Protein AF-A0A944XSL1-F1 (afdb_monomer_lite)

Radius of gyration: 20.62 Å; chains: 1; bounding box: 54×44×54 Å

Structure (mmCIF, N/CA/C/O backbone):
data_AF-A0A944XSL1-F1
#
_entry.id   AF-A0A944XSL1-F1
#
loop_
_atom_site.group_PDB
_atom_site.id
_atom_site.type_symbol
_atom_site.label_atom_id
_atom_site.label_alt_id
_atom_site.label_comp_id
_atom_site.label_asym_id
_atom_site.label_entity_id
_atom_site.label_seq_id
_atom_site.pdbx_PDB_ins_code
_atom_site.Cartn_x
_atom_site.Cartn_y
_atom_site.Cartn_z
_atom_site.occupancy
_atom_site.B_iso_or_equiv
_atom_site.auth_seq_id
_atom_site.auth_comp_id
_atom_site.auth_asym_id
_atom_site.auth_atom_id
_atom_site.pdbx_PDB_model_num
ATOM 1 N N . SER A 1 1 ? -4.057 8.625 -21.024 1.00 89.88 1 SER A N 1
ATOM 2 C CA . SER A 1 1 ? -3.725 7.291 -20.471 1.00 89.88 1 SER A CA 1
ATOM 3 C C . SER A 1 1 ? -4.913 6.749 -19.681 1.00 89.88 1 SER A C 1
ATOM 5 O O . SER A 1 1 ? -5.799 7.535 -19.353 1.00 89.88 1 SER A O 1
ATOM 7 N N . ASN A 1 2 ? -4.961 5.444 -19.376 1.00 94.06 2 ASN A N 1
ATOM 8 C CA . ASN A 1 2 ? -6.004 4.886 -18.500 1.00 94.06 2 ASN A CA 1
ATOM 9 C C . ASN A 1 2 ? -5.905 5.463 -17.075 1.00 94.06 2 ASN A C 1
ATOM 11 O O . ASN A 1 2 ? -6.901 5.941 -16.542 1.00 94.06 2 ASN A O 1
ATOM 15 N N . ALA A 1 3 ? -4.682 5.575 -16.537 1.00 94.62 3 ALA A N 1
ATOM 16 C CA . ALA A 1 3 ? -4.407 6.246 -15.263 1.00 94.62 3 ALA A CA 1
ATOM 17 C C . ALA A 1 3 ? -5.038 7.650 -15.165 1.00 94.62 3 ALA A C 1
ATOM 19 O O . ALA A 1 3 ? -5.672 7.968 -14.169 1.00 94.62 3 ALA A O 1
ATOM 20 N N . GLY A 1 4 ? -4.937 8.474 -16.217 1.00 95.25 4 GLY A N 1
ATOM 21 C CA . GLY A 1 4 ? -5.553 9.807 -16.228 1.00 95.25 4 GLY A CA 1
ATOM 22 C C . GLY A 1 4 ? -7.086 9.778 -16.204 1.00 95.25 4 GLY A C 1
ATOM 23 O O . GLY A 1 4 ? -7.702 10.614 -15.551 1.00 95.25 4 GLY A O 1
ATOM 24 N N . LYS A 1 5 ? -7.713 8.794 -16.865 1.00 96.50 5 LYS A N 1
ATOM 25 C CA . LYS A 1 5 ? -9.173 8.604 -16.812 1.00 96.50 5 LYS A CA 1
ATOM 26 C C . LYS A 1 5 ? -9.630 8.151 -15.426 1.00 96.50 5 LYS A C 1
ATOM 28 O O . LYS A 1 5 ? -10.685 8.578 -14.979 1.00 96.50 5 LYS A O 1
ATOM 33 N N . LEU A 1 6 ? -8.856 7.287 -14.766 1.00 96.19 6 LEU A N 1
ATOM 34 C CA . LEU A 1 6 ? -9.117 6.860 -13.389 1.00 96.19 6 LEU A CA 1
ATOM 35 C C . LEU A 1 6 ? -8.955 8.032 -12.420 1.00 96.19 6 LEU A C 1
ATOM 37 O O . LEU A 1 6 ? -9.850 8.266 -11.621 1.00 96.19 6 LEU A O 1
ATOM 41 N N . PHE A 1 7 ? -7.888 8.826 -12.565 1.00 95.50 7 PHE A N 1
ATOM 42 C CA . PHE A 1 7 ? -7.651 10.026 -11.759 1.00 95.50 7 PHE A CA 1
ATOM 43 C C . PHE A 1 7 ? -8.852 10.979 -11.754 1.00 95.50 7 PHE A C 1
ATOM 45 O O . PHE A 1 7 ? -9.299 11.411 -10.699 1.00 95.50 7 PHE A O 1
ATOM 52 N N . GLN A 1 8 ? -9.417 11.250 -12.932 1.00 95.06 8 GLN A N 1
ATOM 53 C CA . GLN A 1 8 ? -10.564 12.149 -13.092 1.00 95.06 8 GLN A CA 1
ATOM 54 C C . GLN A 1 8 ? -11.855 11.655 -12.419 1.00 95.06 8 GLN A C 1
ATOM 56 O O . GLN A 1 8 ? -12.776 12.447 -12.247 1.00 95.06 8 GLN A O 1
ATO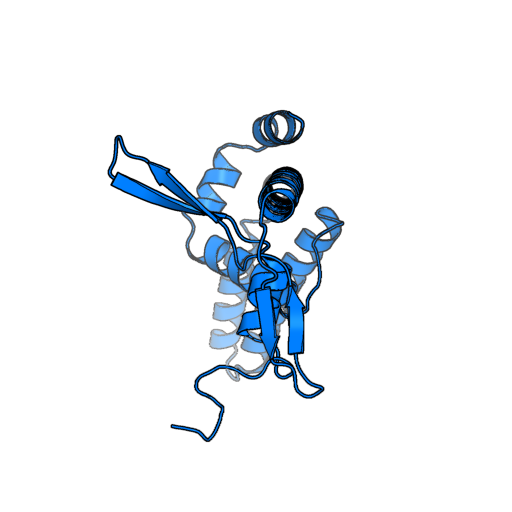M 61 N N . LYS A 1 9 ? -11.946 10.369 -12.059 1.00 93.19 9 LYS A N 1
ATOM 62 C CA . LYS A 1 9 ? -13.102 9.801 -11.347 1.00 93.19 9 LYS A CA 1
ATOM 63 C C . LYS A 1 9 ? -12.989 9.918 -9.830 1.00 93.19 9 LYS A C 1
ATOM 65 O O . LYS A 1 9 ? -13.975 9.682 -9.142 1.00 93.19 9 LYS A O 1
ATOM 70 N N . ILE A 1 10 ? -11.804 10.220 -9.307 1.00 95.25 10 ILE A N 1
ATOM 71 C CA . ILE A 1 10 ? -11.561 10.248 -7.868 1.00 95.25 10 ILE A CA 1
ATOM 72 C C . ILE A 1 10 ? -11.951 11.629 -7.351 1.00 95.25 10 ILE A C 1
ATOM 74 O O . ILE A 1 10 ? -11.470 12.646 -7.856 1.00 95.25 10 ILE A O 1
ATOM 78 N N . ALA A 1 11 ? -12.807 11.673 -6.333 1.00 95.25 11 ALA A N 1
ATOM 79 C CA . ALA A 1 11 ? -13.153 12.924 -5.682 1.00 95.25 11 ALA A CA 1
ATOM 80 C C . ALA A 1 11 ? -11.901 13.571 -5.061 1.00 95.25 11 ALA A C 1
ATOM 82 O O . ALA A 1 11 ? -11.061 12.907 -4.445 1.00 95.25 11 ALA A O 1
ATOM 83 N N . ALA A 1 12 ? -11.778 14.893 -5.206 1.00 95.12 12 ALA A N 1
ATOM 84 C CA . ALA A 1 12 ? -10.648 15.638 -4.652 1.00 95.12 12 ALA A CA 1
ATOM 85 C C . ALA A 1 12 ? -10.570 15.506 -3.121 1.00 95.12 12 ALA A C 1
ATOM 87 O O . ALA A 1 12 ? -9.479 15.455 -2.562 1.00 95.12 12 ALA A O 1
ATOM 88 N N . THR A 1 13 ? -11.723 15.409 -2.457 1.00 94.94 13 THR A N 1
ATOM 89 C CA . THR A 1 13 ? -11.852 15.146 -1.018 1.00 94.94 13 THR A CA 1
ATOM 90 C C . THR A 1 13 ? -11.184 13.831 -0.632 1.00 94.94 13 THR A C 1
ATOM 92 O O . THR A 1 13 ? -10.294 13.852 0.208 1.00 94.94 13 THR A O 1
ATOM 95 N N . THR A 1 14 ? -11.482 12.725 -1.322 1.00 95.31 14 THR A N 1
ATOM 96 C CA . THR A 1 14 ? -10.847 11.422 -1.065 1.00 95.31 14 THR A CA 1
ATOM 97 C C . THR A 1 14 ? -9.325 11.485 -1.210 1.00 95.31 14 THR A C 1
ATOM 99 O O . THR A 1 14 ? -8.599 10.979 -0.354 1.00 95.31 14 THR A O 1
ATOM 102 N N . LEU A 1 15 ? -8.815 12.134 -2.266 1.00 94.38 15 LEU A N 1
ATOM 103 C CA . LEU A 1 15 ? -7.368 12.302 -2.462 1.00 94.38 15 LEU A CA 1
ATOM 104 C C . LEU A 1 15 ? -6.731 13.109 -1.327 1.00 94.38 15 LEU A C 1
ATOM 106 O O . LEU A 1 15 ? -5.683 12.722 -0.806 1.00 94.38 15 LEU A O 1
ATOM 110 N N . ASN A 1 16 ? -7.364 14.219 -0.951 1.00 95.25 16 ASN A N 1
ATOM 111 C CA . ASN A 1 16 ? -6.879 15.098 0.105 1.00 95.25 16 ASN A CA 1
ATOM 112 C C . ASN A 1 16 ? -6.902 14.403 1.464 1.00 95.25 16 ASN A C 1
ATOM 114 O O . ASN A 1 16 ? -5.921 14.500 2.200 1.00 95.25 16 ASN A O 1
ATOM 118 N N . ASP A 1 17 ? -7.954 13.656 1.778 1.00 94.31 17 ASP A N 1
ATOM 119 C CA . ASP A 1 17 ? -8.056 12.893 3.017 1.00 94.31 17 ASP A CA 1
ATOM 120 C C . ASP A 1 17 ? -6.949 11.837 3.094 1.00 94.31 17 ASP A C 1
ATOM 122 O O . ASP A 1 17 ? -6.212 11.796 4.077 1.00 94.31 17 ASP A O 1
ATOM 126 N N . VAL A 1 18 ? -6.724 11.052 2.034 1.00 95.12 18 VAL A N 1
ATOM 127 C CA . VAL A 1 18 ? -5.626 10.064 2.001 1.00 95.12 18 VAL A CA 1
ATOM 128 C C . VAL A 1 18 ? -4.246 10.727 2.125 1.00 95.12 18 VAL A C 1
ATOM 130 O O . VAL A 1 18 ? -3.323 10.156 2.718 1.00 95.12 18 VAL A O 1
ATOM 133 N N . ALA A 1 19 ? -4.077 11.925 1.565 1.00 93.44 19 ALA A N 1
ATOM 134 C CA . ALA A 1 19 ? -2.813 12.653 1.600 1.00 93.44 19 ALA A CA 1
ATOM 135 C C . ALA A 1 19 ? -2.542 13.345 2.946 1.00 93.44 19 ALA A C 1
ATOM 137 O O . ALA A 1 19 ? -1.386 13.429 3.360 1.00 93.44 19 ALA A O 1
ATOM 138 N N . THR A 1 20 ? -3.576 13.855 3.616 1.00 94.69 20 THR A N 1
ATOM 139 C CA . THR A 1 20 ? -3.422 14.780 4.752 1.00 94.69 20 THR A CA 1
ATOM 140 C C . THR A 1 20 ? -3.880 14.198 6.086 1.00 94.69 20 THR A C 1
ATOM 142 O O . THR A 1 20 ? -3.325 14.569 7.126 1.00 94.69 20 THR A O 1
ATOM 145 N N . ASN A 1 21 ? -4.823 13.250 6.093 1.00 94.88 21 ASN A N 1
ATOM 146 C CA . ASN A 1 21 ? -5.221 12.554 7.308 1.00 94.88 21 ASN A CA 1
ATOM 147 C C . ASN A 1 21 ? -4.134 11.541 7.693 1.00 94.88 21 ASN A C 1
ATOM 149 O O . ASN A 1 21 ? -3.924 10.525 7.027 1.00 94.88 21 ASN A O 1
ATOM 153 N N . LYS A 1 22 ? -3.436 11.831 8.795 1.00 94.75 22 LYS A N 1
ATOM 154 C CA . LYS A 1 22 ? -2.285 11.048 9.259 1.00 94.75 22 LYS A CA 1
ATOM 155 C C . LYS A 1 22 ? -2.638 9.594 9.554 1.00 94.75 22 LYS A C 1
ATOM 157 O O . LYS A 1 22 ? -1.838 8.720 9.228 1.00 94.75 22 LYS A O 1
ATOM 162 N N . ASP A 1 23 ? -3.808 9.336 10.131 1.00 92.06 23 ASP A N 1
ATOM 163 C CA . ASP A 1 23 ? -4.206 7.984 10.523 1.00 92.06 23 ASP A CA 1
ATOM 164 C C . ASP A 1 23 ? -4.572 7.152 9.294 1.00 92.06 23 ASP A C 1
ATOM 166 O O . ASP A 1 23 ? -4.051 6.051 9.117 1.00 92.06 23 ASP A O 1
ATOM 170 N N . ILE A 1 24 ? -5.367 7.709 8.375 1.00 94.44 24 ILE A N 1
ATOM 171 C CA . ILE A 1 24 ? -5.724 7.040 7.114 1.00 94.44 24 ILE A CA 1
ATOM 172 C C . ILE A 1 24 ? -4.480 6.763 6.271 1.00 94.44 24 ILE A C 1
ATOM 174 O O . ILE A 1 24 ? -4.283 5.641 5.793 1.00 94.44 24 ILE A O 1
ATOM 178 N N . ASN A 1 25 ? -3.596 7.754 6.145 1.00 95.50 25 ASN A N 1
ATOM 179 C CA . ASN A 1 25 ? -2.328 7.594 5.447 1.00 95.50 25 ASN A CA 1
ATOM 180 C C . ASN A 1 25 ? -1.478 6.479 6.072 1.00 95.50 25 ASN A C 1
ATOM 182 O O . ASN A 1 25 ? -0.951 5.618 5.358 1.00 95.50 25 ASN A O 1
ATOM 186 N N . LEU A 1 26 ? -1.376 6.466 7.404 1.00 95.94 26 LEU A N 1
ATOM 187 C CA . LEU A 1 26 ? -0.649 5.442 8.142 1.00 95.94 26 LEU A CA 1
ATOM 188 C C . LEU A 1 26 ? -1.254 4.055 7.905 1.00 95.94 26 LEU A C 1
ATOM 190 O O . LEU A 1 26 ? -0.499 3.127 7.609 1.00 95.94 26 LEU A O 1
ATOM 194 N N . PHE A 1 27 ? -2.575 3.890 7.996 1.00 96.62 27 PHE A N 1
ATOM 195 C CA . PHE A 1 27 ? -3.233 2.598 7.785 1.00 96.62 27 PHE A CA 1
ATOM 196 C C . PHE A 1 27 ? -3.020 2.072 6.368 1.00 96.62 27 PHE A C 1
ATOM 198 O O . PHE A 1 27 ? -2.543 0.945 6.209 1.00 96.62 27 PHE A O 1
ATOM 205 N N . ILE A 1 28 ? -3.279 2.897 5.347 1.00 96.75 28 ILE A N 1
ATOM 206 C CA . ILE A 1 28 ? -3.109 2.515 3.939 1.00 96.75 28 ILE A CA 1
ATOM 207 C C . ILE A 1 28 ? -1.659 2.106 3.670 1.00 96.75 28 ILE A C 1
ATOM 209 O O . ILE A 1 28 ? -1.412 1.035 3.113 1.00 96.75 28 ILE A O 1
ATOM 213 N N . ASN A 1 29 ? -0.683 2.917 4.088 1.00 95.56 29 ASN A N 1
ATOM 214 C CA . ASN A 1 29 ? 0.727 2.620 3.840 1.00 95.56 29 ASN A CA 1
ATOM 215 C C . ASN A 1 29 ? 1.223 1.411 4.635 1.00 95.56 29 ASN A C 1
ATOM 217 O O . ASN A 1 29 ? 1.984 0.599 4.102 1.00 95.56 29 ASN A O 1
ATOM 221 N N . THR A 1 30 ? 0.788 1.256 5.886 1.00 97.06 30 THR A N 1
ATOM 222 C CA . THR A 1 30 ? 1.163 0.107 6.719 1.00 97.06 30 THR A CA 1
ATOM 223 C C . THR A 1 30 ? 0.643 -1.184 6.112 1.00 97.06 30 THR A C 1
ATOM 225 O O . THR A 1 30 ? 1.424 -2.115 5.922 1.00 97.06 30 THR A O 1
ATOM 228 N N . PHE A 1 31 ? -0.639 -1.225 5.749 1.00 97.62 31 PHE A N 1
ATOM 229 C CA . PHE A 1 31 ? -1.244 -2.394 5.124 1.00 97.62 31 PHE A CA 1
ATOM 230 C C . PHE A 1 31 ? -0.624 -2.686 3.753 1.00 97.62 31 PHE A C 1
ATOM 232 O O . PHE A 1 31 ? -0.213 -3.808 3.480 1.00 97.62 31 PHE A O 1
ATOM 239 N N . ARG A 1 32 ? -0.404 -1.668 2.916 1.00 95.88 32 ARG A N 1
ATOM 240 C CA . ARG A 1 32 ? 0.280 -1.861 1.630 1.00 95.88 32 ARG A CA 1
ATOM 241 C C . ARG A 1 32 ? 1.677 -2.459 1.798 1.00 95.88 32 ARG A C 1
ATOM 243 O O . ARG A 1 32 ? 2.114 -3.269 0.983 1.00 95.88 32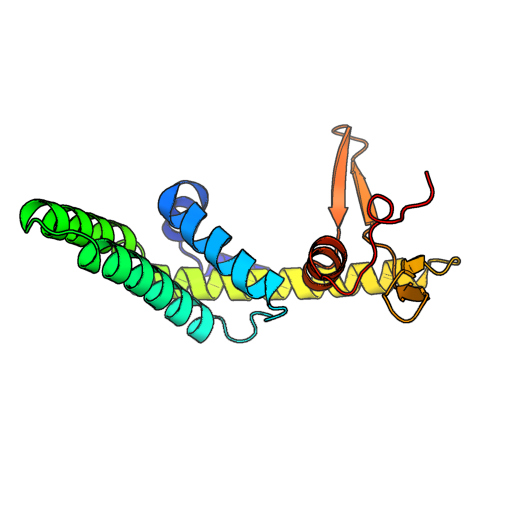 ARG A O 1
ATOM 250 N N . ASN A 1 33 ? 2.403 -2.061 2.840 1.00 94.88 33 ASN A N 1
ATOM 251 C CA . ASN A 1 33 ? 3.729 -2.600 3.123 1.00 94.88 33 ASN A CA 1
ATOM 252 C C . ASN A 1 33 ? 3.691 -4.071 3.552 1.00 94.88 33 ASN A C 1
ATOM 254 O O . ASN A 1 33 ? 4.657 -4.780 3.270 1.00 94.88 33 ASN A O 1
ATOM 258 N N . THR A 1 34 ? 2.620 -4.547 4.201 1.00 95.06 34 THR A N 1
ATOM 259 C CA . THR A 1 34 ? 2.489 -5.980 4.511 1.00 95.06 34 THR A CA 1
ATOM 260 C C . THR A 1 34 ? 2.369 -6.790 3.224 1.00 95.06 34 THR A C 1
ATOM 262 O O . THR A 1 34 ? 3.125 -7.743 3.061 1.00 95.06 34 THR A O 1
ATOM 265 N N . LYS A 1 35 ? 1.544 -6.330 2.274 1.00 95.56 35 LYS A N 1
ATOM 266 C CA . LYS A 1 35 ? 1.365 -6.943 0.948 1.00 95.56 35 LYS A CA 1
ATOM 267 C C . LYS A 1 35 ? 2.658 -6.996 0.136 1.00 95.56 35 LYS A C 1
ATOM 269 O O . LYS A 1 35 ? 3.057 -8.051 -0.344 1.00 95.56 35 LYS A O 1
ATOM 274 N N . VAL A 1 36 ? 3.392 -5.884 0.072 1.00 94.88 36 VAL A N 1
ATOM 275 C CA . VAL A 1 36 ? 4.691 -5.849 -0.625 1.00 94.88 36 VAL A CA 1
ATOM 276 C C . VAL A 1 36 ? 5.703 -6.810 0.009 1.00 94.88 36 VAL A C 1
ATOM 278 O O . VAL A 1 36 ? 6.403 -7.534 -0.701 1.00 94.88 36 VAL A O 1
ATOM 281 N N . ARG A 1 37 ? 5.774 -6.861 1.345 1.00 91.94 37 ARG A N 1
ATOM 282 C CA . ARG A 1 37 ? 6.690 -7.770 2.054 1.00 91.94 37 ARG A CA 1
ATOM 283 C C . ARG A 1 37 ? 6.323 -9.240 1.870 1.00 91.94 37 ARG A C 1
ATOM 285 O O . ARG A 1 37 ? 7.227 -10.065 1.817 1.00 91.94 37 ARG A O 1
ATOM 292 N N . SER A 1 38 ? 5.035 -9.560 1.758 1.00 93.38 38 SER A N 1
ATOM 293 C CA . SER A 1 38 ? 4.558 -10.919 1.478 1.00 93.38 38 SER A CA 1
ATOM 294 C C . SER A 1 38 ? 4.576 -11.282 -0.007 1.00 93.38 38 SER A C 1
ATOM 296 O O . SER A 1 38 ? 4.089 -12.348 -0.359 1.00 93.38 38 SER A O 1
ATOM 298 N N . GLN A 1 39 ? 5.119 -10.415 -0.867 1.00 93.00 39 GLN A N 1
ATOM 299 C CA . GLN A 1 39 ? 5.123 -10.592 -2.321 1.00 93.00 39 GLN A CA 1
ATOM 300 C C . GLN A 1 39 ? 3.713 -10.736 -2.932 1.00 93.00 39 GLN A C 1
ATOM 302 O O . GLN A 1 39 ? 3.536 -11.377 -3.963 1.00 93.00 39 GLN A O 1
ATOM 307 N N . ASP A 1 40 ? 2.714 -10.113 -2.304 1.00 94.31 40 ASP A N 1
ATOM 308 C CA . ASP A 1 40 ? 1.315 -10.126 -2.735 1.00 94.31 40 ASP A CA 1
ATOM 309 C C . ASP A 1 40 ? 1.018 -8.861 -3.557 1.00 94.31 40 ASP A C 1
ATOM 311 O O . ASP A 1 40 ? 0.866 -7.759 -3.015 1.00 94.31 40 ASP A O 1
ATOM 315 N N . GLU A 1 41 ? 1.034 -8.996 -4.886 1.00 90.94 41 GLU A N 1
ATOM 316 C CA . GLU A 1 41 ? 0.751 -7.890 -5.802 1.00 90.94 41 GLU A CA 1
ATOM 317 C C . GLU A 1 41 ? -0.756 -7.606 -5.864 1.00 90.94 41 GLU A C 1
ATOM 319 O O . GLU A 1 41 ? -1.585 -8.492 -6.073 1.00 90.94 41 GLU A O 1
ATOM 324 N N . VAL A 1 42 ? -1.118 -6.332 -5.711 1.00 93.56 42 VAL A N 1
ATOM 325 C CA . VAL A 1 42 ? -2.518 -5.902 -5.661 1.00 93.56 42 VAL A CA 1
ATOM 326 C C . VAL A 1 42 ? -3.125 -5.930 -7.061 1.00 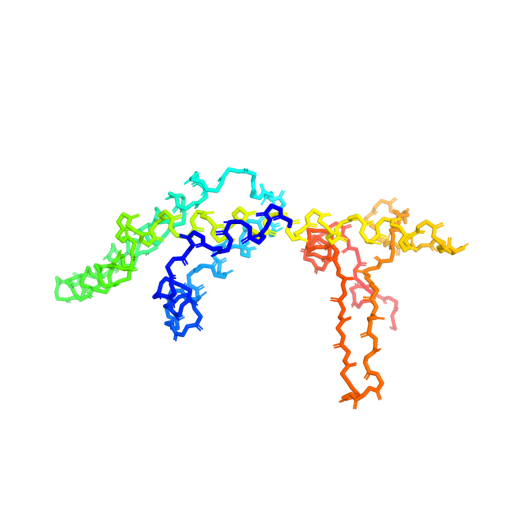93.56 42 VAL A C 1
ATOM 328 O O . VAL A 1 42 ? -3.029 -4.963 -7.808 1.00 93.56 42 VAL A O 1
ATOM 331 N N . THR A 1 43 ? -3.766 -7.040 -7.416 1.00 91.25 43 THR A N 1
ATOM 332 C CA . THR A 1 43 ? -4.425 -7.221 -8.723 1.00 91.25 43 THR A CA 1
ATOM 333 C C . THR A 1 43 ? -5.920 -6.908 -8.691 1.00 91.25 43 THR A C 1
ATOM 335 O O . THR A 1 43 ? -6.471 -6.447 -9.686 1.00 91.25 43 THR A O 1
ATOM 338 N N . ASN A 1 44 ? -6.580 -7.117 -7.547 1.00 96.44 44 ASN A N 1
ATOM 339 C CA . ASN A 1 44 ? -7.992 -6.800 -7.340 1.00 96.44 44 ASN A CA 1
ATOM 340 C C . ASN A 1 44 ? -8.143 -5.695 -6.288 1.00 96.44 44 ASN A C 1
ATOM 342 O O . ASN A 1 44 ? -8.124 -5.949 -5.082 1.00 96.44 44 ASN A O 1
ATOM 346 N N . SER A 1 45 ? -8.332 -4.463 -6.756 1.00 97.00 45 SER A N 1
ATOM 347 C CA . SER A 1 45 ? -8.430 -3.272 -5.907 1.00 97.00 45 SER A CA 1
ATOM 348 C C . SER A 1 45 ? -9.638 -3.296 -4.969 1.00 97.00 45 SER A C 1
ATOM 350 O O . SER A 1 45 ? -9.535 -2.848 -3.829 1.00 97.00 45 SER A O 1
ATOM 352 N N . LYS A 1 46 ? -10.769 -3.878 -5.393 1.00 97.69 46 LYS A N 1
ATOM 353 C CA . LYS A 1 46 ? -11.963 -4.001 -4.543 1.00 97.69 46 LYS A CA 1
ATOM 354 C C . LYS A 1 46 ? -11.718 -4.948 -3.372 1.00 97.69 46 LYS A C 1
ATOM 356 O O . LYS A 1 46 ? -12.013 -4.590 -2.234 1.00 97.69 46 LYS A O 1
ATOM 361 N N . ALA A 1 47 ? -11.148 -6.121 -3.649 1.00 98.00 47 ALA A N 1
ATOM 362 C CA . ALA A 1 47 ? -10.772 -7.072 -2.606 1.00 98.00 47 ALA A CA 1
ATOM 363 C C . ALA A 1 47 ? -9.735 -6.456 -1.657 1.00 98.00 47 ALA A C 1
ATOM 365 O O . 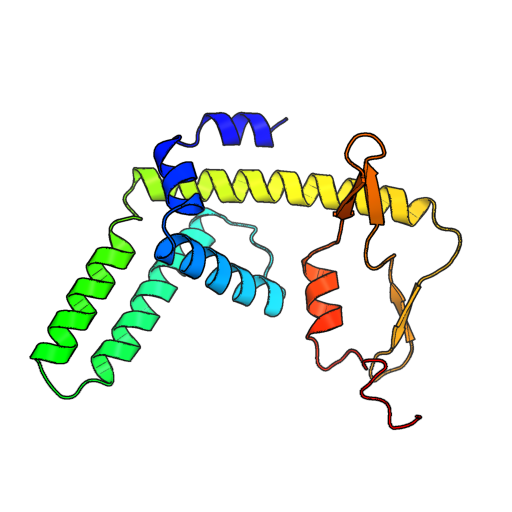ALA A 1 47 ? -9.911 -6.501 -0.445 1.00 98.00 47 ALA A O 1
ATOM 366 N N . TYR A 1 48 ? -8.721 -5.771 -2.194 1.00 98.00 48 TYR A N 1
ATOM 367 C CA . TYR A 1 48 ? -7.713 -5.090 -1.383 1.00 98.00 48 TYR A CA 1
ATOM 368 C C . TYR A 1 48 ? -8.311 -4.052 -0.423 1.00 98.00 48 TYR A C 1
ATOM 370 O O . TYR A 1 48 ? -7.922 -4.006 0.742 1.00 98.00 48 TYR A O 1
ATOM 378 N N . VAL A 1 49 ? -9.255 -3.219 -0.879 1.00 98.12 49 VAL A N 1
ATOM 379 C CA . VAL A 1 49 ? -9.906 -2.224 -0.007 1.00 98.12 49 VAL A CA 1
ATOM 380 C C . VAL A 1 49 ? -10.747 -2.904 1.074 1.00 98.12 49 VAL A C 1
ATOM 382 O O . VAL A 1 49 ? -10.711 -2.478 2.227 1.00 98.12 49 VAL A O 1
ATOM 385 N N . GLN A 1 50 ? -11.452 -3.987 0.744 1.00 98.25 50 GLN A N 1
ATOM 386 C CA . GLN A 1 50 ? -12.193 -4.775 1.735 1.00 98.25 50 GLN A CA 1
ATOM 387 C C . GLN A 1 50 ? -11.260 -5.397 2.782 1.00 98.25 50 GLN A C 1
ATOM 389 O O . GLN A 1 50 ? -11.532 -5.317 3.979 1.00 98.25 50 GLN A O 1
ATOM 394 N N . GLU A 1 51 ? -10.134 -5.963 2.351 1.00 98.19 51 GLU A N 1
ATOM 395 C CA . GLU A 1 51 ? -9.128 -6.520 3.254 1.00 98.19 51 GLU A CA 1
ATOM 396 C C . GLU A 1 51 ? -8.475 -5.448 4.132 1.00 98.19 51 GLU A C 1
ATOM 398 O O . GLU A 1 51 ? -8.233 -5.701 5.310 1.00 98.19 51 GLU A O 1
ATOM 403 N N . LEU A 1 52 ? -8.219 -4.248 3.598 1.00 98.31 52 LEU A N 1
ATOM 404 C CA . LEU A 1 52 ? -7.710 -3.113 4.371 1.00 98.31 52 LEU A CA 1
ATOM 405 C C . LEU A 1 52 ? -8.673 -2.750 5.507 1.00 98.31 52 LEU A C 1
ATOM 407 O O . LEU A 1 52 ? -8.240 -2.606 6.649 1.00 98.31 52 LEU A O 1
ATOM 411 N N . ILE A 1 53 ? -9.967 -2.622 5.205 1.00 98.25 53 ILE A N 1
ATOM 412 C CA . ILE A 1 53 ? -10.999 -2.306 6.203 1.00 98.25 53 ILE A CA 1
ATOM 413 C C . ILE A 1 53 ? -11.037 -3.397 7.279 1.00 98.25 53 ILE A C 1
ATOM 415 O O . ILE A 1 53 ? -10.917 -3.093 8.467 1.00 98.25 53 ILE A O 1
ATOM 419 N N . GLY A 1 54 ? -11.095 -4.669 6.872 1.00 98.31 54 GLY A N 1
ATOM 420 C CA . GLY A 1 54 ? -11.081 -5.797 7.807 1.00 98.31 54 GLY A CA 1
ATOM 421 C C . GLY A 1 54 ? -9.797 -5.873 8.643 1.00 98.31 54 GLY A C 1
ATOM 422 O O . GLY A 1 54 ? -9.832 -6.230 9.822 1.00 98.31 54 GLY A O 1
ATOM 423 N N . TRP A 1 55 ? -8.650 -5.488 8.077 1.00 98.19 55 TRP A N 1
ATOM 424 C CA . TRP A 1 55 ? -7.384 -5.398 8.804 1.00 98.19 55 TRP A CA 1
ATOM 425 C C . TRP A 1 55 ? -7.414 -4.305 9.882 1.00 98.19 55 TRP A C 1
ATOM 427 O O . TRP A 1 55 ? -6.950 -4.549 11.001 1.00 98.19 55 TRP A O 1
ATOM 437 N N . ILE A 1 56 ? -7.992 -3.134 9.586 1.00 97.81 56 ILE A N 1
ATOM 438 C CA . ILE A 1 56 ? -8.192 -2.058 10.571 1.00 97.81 56 ILE A CA 1
ATOM 439 C C . ILE A 1 56 ? -9.121 -2.544 11.689 1.00 97.81 56 ILE A C 1
ATOM 441 O O . ILE A 1 56 ? -8.771 -2.441 12.867 1.00 97.81 56 ILE A O 1
ATOM 445 N N . GLU A 1 57 ? -10.266 -3.136 11.344 1.00 98.00 57 GLU A N 1
ATOM 446 C CA . GLU A 1 57 ? -11.222 -3.678 12.316 1.00 98.00 57 GLU A CA 1
ATOM 447 C C . GLU A 1 57 ? -10.582 -4.713 13.243 1.00 98.00 57 GLU A C 1
ATOM 449 O O . GLU A 1 57 ? -10.679 -4.599 14.465 1.00 98.00 57 GLU A O 1
ATOM 454 N N . SER A 1 58 ? -9.886 -5.698 12.672 1.00 98.19 58 SER A N 1
ATOM 455 C CA . SER A 1 58 ? -9.210 -6.762 13.420 1.00 98.19 58 SER A CA 1
ATOM 456 C C . SER A 1 58 ? -8.154 -6.209 14.378 1.00 98.19 58 SER A C 1
ATOM 458 O O . SER A 1 58 ? -8.059 -6.641 15.534 1.00 98.19 58 SER A O 1
ATOM 460 N N . ARG A 1 59 ? -7.398 -5.194 13.939 1.00 96.25 59 ARG A N 1
ATOM 461 C CA . ARG A 1 59 ? -6.419 -4.505 14.782 1.00 96.25 59 ARG A CA 1
ATOM 462 C C . ARG A 1 59 ? -7.083 -3.891 16.013 1.00 96.25 59 ARG A C 1
ATOM 464 O O . ARG A 1 59 ? -6.629 -4.144 17.128 1.00 96.25 59 ARG A O 1
ATOM 471 N N . TYR A 1 60 ? -8.150 -3.116 15.829 1.00 97.69 60 TYR A N 1
ATOM 472 C CA . TYR A 1 60 ? -8.854 -2.486 16.947 1.00 97.69 60 TYR A CA 1
ATOM 473 C C . TYR A 1 60 ? -9.549 -3.507 17.848 1.00 97.69 60 TYR A C 1
ATOM 475 O O . TYR A 1 60 ? -9.435 -3.395 19.066 1.00 97.69 60 TYR A O 1
ATOM 483 N N . ASN A 1 61 ? -10.193 -4.532 17.285 1.00 97.88 61 ASN A N 1
ATOM 484 C CA . ASN A 1 61 ? -10.823 -5.602 18.065 1.00 97.88 61 ASN A CA 1
ATOM 485 C C . ASN A 1 61 ? -9.795 -6.298 18.971 1.00 97.88 61 ASN A C 1
ATOM 487 O O . ASN A 1 61 ? -10.024 -6.442 20.170 1.00 97.88 61 ASN A O 1
ATOM 491 N N . THR A 1 62 ? -8.611 -6.611 18.436 1.00 98.00 62 THR A N 1
ATOM 492 C CA . THR A 1 62 ? -7.504 -7.186 19.216 1.00 98.00 62 THR A CA 1
ATOM 493 C C . THR A 1 62 ? -7.065 -6.259 20.359 1.00 98.00 62 THR A C 1
ATOM 495 O O . THR A 1 62 ? -6.734 -6.713 21.457 1.00 98.00 62 THR A O 1
ATOM 498 N N . GLU A 1 63 ? -7.023 -4.944 20.127 1.00 97.25 63 GLU A N 1
ATOM 499 C CA . GLU A 1 63 ? -6.702 -3.964 21.171 1.00 97.25 63 GLU A CA 1
ATOM 500 C C . GLU A 1 63 ? -7.799 -3.881 22.244 1.00 97.25 63 GLU A C 1
ATOM 502 O O . GLU A 1 63 ? -7.475 -3.800 23.428 1.00 97.25 63 GLU A O 1
ATOM 507 N N . ILE A 1 64 ? -9.075 -3.948 21.855 1.00 97.94 64 ILE A N 1
ATOM 508 C CA . ILE A 1 64 ? -10.238 -3.937 22.757 1.00 97.94 64 ILE A CA 1
ATOM 509 C C . ILE A 1 64 ? -10.251 -5.179 23.650 1.00 97.94 64 ILE A C 1
ATOM 511 O O . ILE A 1 64 ? -10.435 -5.066 24.864 1.00 97.94 64 ILE A O 1
ATOM 515 N N . GLU A 1 65 ? -10.017 -6.362 23.083 1.00 97.44 65 GLU A N 1
ATOM 516 C CA . GLU A 1 65 ? -10.004 -7.634 23.818 1.00 97.44 65 GLU A CA 1
ATOM 517 C C . GLU A 1 65 ? -8.928 -7.672 24.910 1.00 97.44 65 GLU A C 1
ATOM 519 O O . GLU A 1 65 ? -9.134 -8.259 25.973 1.00 97.44 65 GLU A O 1
ATOM 524 N N . ARG A 1 66 ? -7.796 -6.995 24.688 1.00 97.44 66 ARG A N 1
ATOM 525 C CA . ARG A 1 66 ? -6.703 -6.886 25.669 1.00 97.44 66 ARG A CA 1
ATOM 526 C C . ARG A 1 66 ? -7.039 -5.980 26.854 1.00 97.44 66 ARG A C 1
ATOM 528 O O . ARG A 1 66 ? -6.360 -6.048 27.882 1.00 97.44 66 ARG A O 1
ATOM 535 N N . LEU A 1 67 ? -8.047 -5.116 26.734 1.00 97.88 67 LEU A N 1
ATOM 536 C CA . LEU A 1 67 ? -8.424 -4.186 27.792 1.00 97.88 67 LEU A CA 1
ATOM 537 C C . LEU A 1 67 ? -9.343 -4.854 28.813 1.00 97.88 67 LEU A C 1
ATOM 539 O O . LEU A 1 67 ? -10.308 -5.534 28.479 1.00 97.88 67 LEU A O 1
ATOM 543 N N . LYS A 1 68 ? -9.055 -4.621 30.096 1.00 96.50 68 LYS A N 1
ATOM 544 C CA . LYS A 1 68 ? -9.829 -5.191 31.210 1.00 96.50 68 LYS A CA 1
ATOM 545 C C . LYS A 1 68 ? -11.018 -4.325 31.625 1.00 96.50 68 LYS A C 1
ATOM 547 O O . LYS A 1 68 ? -12.002 -4.855 32.121 1.00 96.50 68 LYS A O 1
ATOM 552 N N . SER A 1 69 ? -10.926 -3.004 31.455 1.00 97.88 69 SER A N 1
ATOM 553 C CA . SER A 1 69 ? -11.964 -2.064 31.887 1.00 97.88 69 SER A CA 1
ATOM 554 C C . SER A 1 69 ? -12.931 -1.723 30.756 1.00 97.88 69 SER A C 1
ATOM 556 O O . SER A 1 69 ? -12.509 -1.485 29.625 1.00 97.88 69 SER A O 1
ATOM 558 N N . ASN A 1 70 ? -14.221 -1.616 31.085 1.00 96.50 70 ASN A N 1
ATOM 559 C CA . ASN A 1 70 ? -15.257 -1.226 30.123 1.00 96.50 70 ASN A CA 1
ATOM 560 C C . ASN A 1 70 ? -14.968 0.157 29.524 1.00 96.50 70 ASN A C 1
ATOM 562 O O . ASN A 1 70 ? -14.895 0.288 28.313 1.00 96.50 70 ASN A O 1
ATOM 566 N N . ALA A 1 71 ? -14.612 1.143 30.355 1.00 97.31 71 ALA A N 1
ATOM 567 C CA . ALA A 1 71 ? -14.248 2.478 29.872 1.00 97.31 71 ALA A CA 1
ATOM 568 C C . ALA A 1 71 ? -13.052 2.481 28.897 1.00 97.31 71 ALA A C 1
ATOM 570 O O . ALA A 1 71 ? -12.958 3.343 28.026 1.00 97.31 71 ALA A O 1
ATOM 571 N N . GLY A 1 72 ? -12.104 1.547 29.043 1.00 97.69 72 GLY A N 1
ATOM 572 C CA . GLY A 1 72 ? -11.007 1.389 28.090 1.00 97.69 72 GLY A CA 1
ATOM 573 C C . GLY A 1 72 ? -11.492 0.826 26.756 1.00 97.69 72 GLY A C 1
ATOM 574 O O . GLY A 1 72 ? -11.125 1.354 25.705 1.00 97.69 72 GLY A O 1
ATOM 575 N N . LYS A 1 73 ? -12.328 -0.217 26.811 1.00 98.19 73 LYS A N 1
ATOM 576 C CA . LYS A 1 73 ? -12.954 -0.827 25.632 1.00 98.19 73 LYS A CA 1
ATOM 577 C C . LYS A 1 73 ? -13.787 0.191 24.861 1.00 98.19 73 LYS A C 1
ATOM 579 O O . LYS A 1 73 ? -13.564 0.344 23.667 1.00 98.19 73 LYS A O 1
ATOM 584 N N . ASP A 1 74 ? -14.622 0.964 25.551 1.00 98.06 74 ASP A N 1
ATOM 585 C CA . ASP A 1 74 ? -15.477 1.985 24.938 1.00 98.06 74 ASP A CA 1
ATOM 586 C C . ASP A 1 74 ? -14.648 3.041 24.199 1.00 98.06 74 ASP A C 1
ATOM 588 O O . ASP A 1 74 ? -14.930 3.364 23.049 1.00 98.06 74 ASP A O 1
ATOM 592 N N . ARG A 1 75 ? -13.559 3.536 24.809 1.00 97.81 75 ARG A N 1
ATOM 593 C CA . ARG A 1 75 ? -12.652 4.489 24.141 1.00 97.81 75 ARG A CA 1
ATOM 594 C C . ARG A 1 75 ? -12.026 3.910 22.875 1.00 97.81 75 ARG A C 1
ATOM 596 O O . ARG A 1 75 ? -11.847 4.638 21.902 1.00 97.81 75 ARG A O 1
ATOM 603 N N . LYS A 1 76 ? -11.658 2.627 22.888 1.00 97.44 76 LYS A N 1
ATOM 604 C CA . LYS A 1 76 ? -11.087 1.967 21.710 1.00 97.44 76 LYS A CA 1
ATOM 605 C C . LYS A 1 76 ? -12.129 1.678 20.638 1.00 97.44 76 LYS A C 1
ATOM 607 O O . LYS A 1 76 ? -11.795 1.822 19.468 1.00 97.44 76 LYS A O 1
ATOM 612 N N . GLU A 1 77 ? -13.365 1.371 21.014 1.00 97.62 77 GLU A N 1
ATOM 613 C CA . GLU A 1 77 ? -14.468 1.245 20.059 1.00 97.62 77 GLU A CA 1
ATOM 614 C C . GLU A 1 77 ? -14.750 2.588 19.374 1.00 97.62 77 GLU A C 1
ATOM 616 O O . GLU A 1 77 ? -14.840 2.645 18.154 1.00 97.62 77 GLU A O 1
ATOM 621 N N . GLN A 1 78 ? -14.765 3.701 20.116 1.00 97.56 78 GLN A N 1
ATOM 622 C CA . GLN A 1 78 ? -14.907 5.032 19.507 1.00 97.56 78 GLN A CA 1
ATOM 623 C C . GLN A 1 78 ? -13.749 5.365 18.554 1.00 97.56 78 GLN A C 1
ATOM 625 O O . GLN A 1 78 ? -13.971 5.891 17.468 1.00 97.56 78 GLN A O 1
ATOM 630 N N . ALA A 1 79 ? -12.512 5.010 18.919 1.00 96.00 79 ALA A N 1
ATOM 631 C CA . ALA A 1 79 ? -11.360 5.192 18.035 1.00 96.00 79 ALA A CA 1
ATOM 632 C C . ALA A 1 79 ? -11.447 4.324 16.767 1.00 96.00 79 ALA A C 1
ATOM 634 O O . ALA A 1 79 ? -11.050 4.774 15.695 1.00 96.00 79 ALA A O 1
ATOM 635 N N . LYS A 1 80 ? -11.978 3.101 16.877 1.00 96.88 80 LYS A N 1
ATOM 636 C CA . LYS A 1 80 ? -12.251 2.223 15.734 1.00 96.88 80 LYS A CA 1
ATOM 637 C C . LYS A 1 80 ? -13.293 2.843 14.807 1.00 96.88 80 LYS A C 1
ATOM 639 O O . LYS A 1 80 ? -13.056 2.907 13.608 1.00 96.88 80 LYS A O 1
ATOM 644 N N . LEU A 1 81 ? -14.411 3.326 15.351 1.00 96.88 81 LEU A N 1
ATOM 645 C CA . LEU A 1 81 ? -15.460 3.985 14.568 1.00 96.88 81 LEU A CA 1
ATOM 646 C C . LEU A 1 81 ? -14.913 5.209 13.824 1.00 96.88 81 LEU A C 1
ATOM 648 O O . LEU A 1 81 ? -15.121 5.321 12.621 1.00 96.88 81 LEU A O 1
ATOM 652 N N . ALA A 1 82 ? -14.134 6.058 14.500 1.00 94.62 82 ALA A N 1
ATOM 653 C CA . ALA A 1 82 ? -13.486 7.213 13.874 1.00 94.62 82 ALA A CA 1
ATOM 654 C C . ALA A 1 82 ? -12.490 6.809 12.768 1.00 94.62 82 ALA A C 1
ATOM 656 O O . ALA A 1 82 ? -12.437 7.436 11.714 1.00 94.62 82 ALA A O 1
ATOM 657 N N . ALA A 1 83 ? -11.722 5.732 12.965 1.00 94.44 83 ALA A N 1
ATOM 658 C CA . ALA A 1 83 ? -10.812 5.216 11.939 1.00 94.44 83 ALA A CA 1
ATOM 659 C C . ALA A 1 83 ? -11.552 4.657 10.711 1.00 94.44 83 ALA A C 1
ATOM 661 O O . ALA A 1 83 ? -11.017 4.688 9.601 1.00 94.44 83 ALA A O 1
ATOM 662 N N . LEU A 1 84 ? -12.766 4.136 10.907 1.00 96.31 84 LEU A N 1
ATOM 663 C CA . LEU A 1 84 ? -13.590 3.555 9.849 1.00 96.31 84 LEU A CA 1
ATOM 664 C C . LEU A 1 84 ? -14.495 4.574 9.148 1.00 96.31 84 LEU A C 1
ATOM 666 O O . LEU A 1 84 ? -14.946 4.303 8.038 1.00 96.31 84 LEU A O 1
ATOM 670 N N . GLU A 1 85 ? -14.713 5.748 9.745 1.00 95.62 85 GLU A N 1
ATOM 671 C CA . GLU A 1 85 ? -15.555 6.825 9.205 1.00 95.62 85 GLU A CA 1
ATOM 672 C C . GLU A 1 85 ? -15.133 7.249 7.792 1.00 95.62 85 GLU A C 1
ATOM 674 O O . GLU A 1 85 ? -15.979 7.491 6.932 1.00 95.62 85 GLU A O 1
ATOM 679 N N . PHE A 1 86 ? -13.824 7.249 7.514 1.00 95.19 86 PHE A N 1
ATOM 680 C CA . PHE A 1 86 ? -13.297 7.540 6.182 1.00 95.19 86 PHE A CA 1
ATOM 681 C C . PHE A 1 86 ? -13.841 6.587 5.109 1.00 95.19 86 PHE A C 1
ATOM 683 O O . PHE A 1 86 ? -14.006 7.008 3.972 1.00 95.19 86 PHE A O 1
ATOM 690 N N . PHE A 1 87 ? -14.147 5.327 5.427 1.00 96.25 87 PHE A N 1
ATOM 691 C CA . PHE A 1 87 ? -14.522 4.300 4.448 1.00 96.25 87 PHE A CA 1
ATOM 692 C C . PHE A 1 87 ? -16.024 4.302 4.111 1.00 96.25 87 PHE A C 1
ATOM 694 O O . PHE A 1 87 ? -16.656 3.243 3.999 1.00 96.25 87 PHE A O 1
ATOM 701 N N . SER A 1 88 ? -16.591 5.493 3.902 1.00 95.81 88 SER A N 1
ATOM 702 C CA . SER A 1 88 ? -17.900 5.671 3.264 1.00 95.81 88 SER A CA 1
ATOM 703 C C . SER A 1 88 ? -17.924 5.036 1.866 1.00 95.81 88 SER A C 1
ATOM 705 O O . SER A 1 88 ? -16.876 4.745 1.287 1.00 95.81 88 SER A O 1
ATOM 707 N N . ASP A 1 89 ? -19.109 4.789 1.301 1.00 95.88 89 ASP A N 1
ATOM 708 C CA . ASP A 1 89 ? -19.225 4.185 -0.038 1.00 95.88 89 ASP A CA 1
ATOM 709 C C . ASP A 1 89 ? -18.478 4.995 -1.108 1.00 95.88 89 ASP A C 1
ATOM 711 O O . ASP A 1 89 ? -17.707 4.427 -1.880 1.00 95.88 89 ASP A O 1
ATOM 715 N N . GLU A 1 90 ? -18.593 6.325 -1.066 1.00 94.94 90 GLU A N 1
ATOM 716 C CA . GLU A 1 90 ? -17.880 7.232 -1.970 1.00 94.94 90 GLU A CA 1
ATOM 717 C C . GLU A 1 90 ? -16.355 7.124 -1.825 1.00 94.94 90 GLU A C 1
ATOM 719 O O . GLU A 1 90 ? -15.641 6.945 -2.813 1.00 94.94 90 GLU A O 1
ATOM 724 N N . ASN A 1 91 ? -15.835 7.173 -0.596 1.00 96.44 91 ASN A N 1
ATOM 725 C CA . ASN A 1 91 ? -14.393 7.093 -0.363 1.00 96.44 91 ASN A CA 1
ATOM 726 C C . ASN A 1 91 ? -13.830 5.699 -0.654 1.00 96.44 91 ASN A C 1
ATOM 728 O O . ASN A 1 91 ? -12.683 5.591 -1.092 1.00 96.44 91 ASN A O 1
ATOM 732 N N . LYS A 1 92 ? -14.612 4.630 -0.463 1.00 97.31 92 LYS A N 1
ATOM 733 C CA . LYS A 1 92 ? -14.225 3.273 -0.879 1.00 97.31 92 LYS A CA 1
ATOM 734 C C . LYS A 1 92 ? -14.071 3.197 -2.394 1.00 97.31 92 LYS A C 1
ATOM 736 O O . LYS A 1 92 ? -13.029 2.739 -2.859 1.00 97.31 92 LYS A O 1
ATOM 741 N N . ASP A 1 93 ? -15.046 3.683 -3.156 1.00 96.75 93 ASP A N 1
ATOM 742 C CA . ASP A 1 93 ? -14.983 3.685 -4.623 1.00 96.75 93 ASP A CA 1
ATOM 743 C C . ASP A 1 93 ? -13.853 4.587 -5.149 1.00 96.75 93 ASP A C 1
ATOM 745 O O . ASP A 1 93 ? -13.125 4.222 -6.085 1.00 96.75 93 ASP A O 1
ATOM 749 N N . GLY A 1 94 ? -13.641 5.733 -4.497 1.00 97.12 94 GLY A N 1
ATOM 750 C CA . GLY A 1 94 ? -12.507 6.615 -4.756 1.00 97.12 94 GLY A CA 1
ATOM 751 C C . GLY A 1 94 ? -11.168 5.924 -4.493 1.00 97.12 94 GLY A C 1
ATOM 752 O O . GLY A 1 94 ? -10.282 5.957 -5.347 1.00 97.12 94 GLY A O 1
ATOM 753 N N . LEU A 1 95 ? -11.026 5.226 -3.363 1.00 97.19 95 LEU A N 1
ATOM 754 C CA . LEU A 1 95 ? -9.807 4.495 -3.012 1.00 97.19 95 LEU A CA 1
ATOM 755 C C . LEU A 1 95 ? -9.541 3.318 -3.962 1.00 97.19 95 LEU A C 1
ATOM 757 O O . LEU A 1 95 ? -8.394 3.102 -4.351 1.00 97.19 95 LEU A O 1
ATOM 761 N N . ILE A 1 96 ? -10.579 2.593 -4.389 1.00 97.81 96 ILE A N 1
ATOM 762 C CA . ILE A 1 96 ? -10.467 1.554 -5.428 1.00 97.81 96 ILE A CA 1
ATOM 763 C C . ILE A 1 96 ? -9.893 2.169 -6.710 1.00 97.81 96 ILE A C 1
ATOM 765 O O . ILE A 1 96 ? -8.889 1.683 -7.231 1.00 97.81 96 ILE A O 1
ATOM 769 N N . SER A 1 97 ? -10.458 3.294 -7.157 1.00 97.81 97 SER A N 1
ATOM 770 C CA . SER A 1 97 ? -9.988 4.009 -8.349 1.00 97.81 97 SER A CA 1
ATOM 771 C C . SER A 1 97 ? -8.551 4.534 -8.196 1.00 97.81 97 SER A C 1
ATOM 773 O O . SER A 1 97 ? -7.779 4.510 -9.157 1.00 97.81 97 SER A O 1
ATOM 775 N N . MET A 1 98 ? -8.152 4.967 -6.992 1.00 96.69 98 MET A N 1
ATOM 776 C CA . MET A 1 98 ? -6.767 5.354 -6.680 1.00 96.69 98 MET A CA 1
ATOM 777 C C . MET A 1 98 ? -5.791 4.182 -6.819 1.00 96.69 98 MET A C 1
ATOM 779 O O . MET A 1 98 ? -4.687 4.364 -7.337 1.00 96.69 98 MET A O 1
ATOM 783 N N . ILE A 1 99 ? -6.171 2.992 -6.351 1.00 96.75 99 ILE A N 1
ATOM 784 C CA . ILE A 1 99 ? -5.329 1.792 -6.433 1.00 96.75 99 ILE A CA 1
ATOM 785 C C . ILE A 1 99 ? -5.229 1.314 -7.881 1.00 96.75 99 ILE A C 1
ATOM 787 O O . ILE A 1 99 ? -4.122 1.050 -8.347 1.00 96.75 99 ILE A O 1
ATOM 791 N N . ASP A 1 100 ? -6.333 1.305 -8.629 1.00 97.56 100 ASP A N 1
ATOM 792 C CA . ASP A 1 100 ? -6.313 0.990 -10.062 1.00 97.56 100 ASP A CA 1
ATOM 793 C C . ASP A 1 100 ? -5.408 1.964 -10.829 1.00 97.56 100 ASP A C 1
ATOM 795 O O . ASP A 1 100 ? -4.571 1.553 -11.635 1.00 97.56 100 ASP A O 1
ATOM 799 N N . MET A 1 101 ? -5.501 3.264 -10.527 1.00 96.88 101 MET A N 1
ATOM 800 C CA . MET A 1 101 ? -4.610 4.273 -11.100 1.00 96.88 101 MET A CA 1
ATOM 801 C C . MET A 1 101 ? -3.145 3.990 -10.741 1.00 96.88 101 MET A C 1
ATOM 803 O O . MET A 1 101 ? -2.264 4.102 -11.594 1.00 96.88 101 MET A O 1
ATOM 807 N N . GLN A 1 102 ? -2.863 3.621 -9.492 1.00 95.19 102 GLN A N 1
ATOM 808 C CA . GLN A 1 102 ? -1.516 3.258 -9.064 1.00 95.19 102 GLN A CA 1
ATOM 809 C C . GLN A 1 102 ? -0.998 2.016 -9.798 1.00 95.19 102 GLN A C 1
ATOM 811 O O . GLN A 1 102 ? 0.174 2.000 -10.174 1.00 95.19 102 GLN A O 1
ATOM 816 N N . ASN A 1 103 ? -1.837 1.010 -10.030 1.00 95.50 103 ASN A N 1
ATOM 817 C CA . ASN A 1 103 ? -1.468 -0.198 -10.762 1.00 95.50 103 ASN A CA 1
ATOM 818 C C . ASN A 1 103 ? -1.070 0.122 -12.207 1.00 95.50 103 ASN A C 1
ATOM 820 O O . ASN A 1 103 ? -0.022 -0.330 -12.668 1.00 95.50 103 ASN A O 1
ATOM 824 N N . GLU A 1 104 ? -1.817 0.993 -12.887 1.00 96.81 104 GLU A N 1
ATOM 825 C CA . GLU A 1 104 ? -1.454 1.500 -14.218 1.00 96.81 104 GLU A CA 1
ATOM 826 C C . GLU A 1 104 ? -0.079 2.193 -14.221 1.00 96.81 104 GLU A C 1
ATOM 828 O O . GLU A 1 104 ? 0.745 1.972 -15.113 1.00 96.81 104 GLU A O 1
ATOM 833 N N . LEU A 1 105 ? 0.212 3.003 -13.196 1.00 95.19 105 LEU A N 1
ATOM 834 C CA . LEU A 1 105 ? 1.517 3.656 -13.050 1.00 95.19 105 LEU A CA 1
ATOM 835 C C . LEU A 1 105 ? 2.639 2.651 -12.757 1.00 95.19 105 LEU A C 1
ATOM 837 O O . LEU A 1 105 ? 3.750 2.812 -13.260 1.00 95.19 105 LEU A O 1
ATOM 841 N N . VAL A 1 106 ? 2.368 1.608 -11.969 1.00 94.44 106 VAL A N 1
ATOM 842 C CA . VAL A 1 106 ? 3.322 0.521 -11.705 1.00 94.44 106 VAL A CA 1
ATOM 843 C C . VAL A 1 106 ? 3.630 -0.251 -12.987 1.00 94.44 106 VAL A C 1
ATOM 845 O O . VAL A 1 106 ? 4.800 -0.525 -13.247 1.00 94.44 106 VAL A O 1
ATOM 848 N N . ILE A 1 107 ? 2.630 -0.540 -13.821 1.00 94.19 107 ILE A N 1
ATOM 849 C CA . ILE A 1 107 ? 2.829 -1.197 -15.121 1.00 94.19 107 ILE A CA 1
ATOM 850 C C . ILE A 1 107 ? 3.711 -0.331 -16.024 1.00 94.19 107 ILE A C 1
ATOM 852 O O . ILE A 1 107 ? 4.719 -0.814 -16.543 1.00 94.19 107 ILE A O 1
ATOM 856 N N . ALA A 1 108 ? 3.398 0.961 -16.155 1.00 94.94 108 ALA A N 1
ATOM 857 C CA . ALA A 1 108 ? 4.217 1.890 -16.934 1.00 94.94 108 ALA A CA 1
ATOM 858 C C . ALA A 1 108 ? 5.665 1.948 -16.414 1.00 94.94 108 ALA A C 1
ATOM 860 O O . ALA A 1 108 ? 6.619 1.921 -17.193 1.00 94.94 108 ALA A O 1
ATOM 861 N N . LYS A 1 109 ? 5.841 1.951 -15.087 1.00 93.56 109 LYS A N 1
ATOM 862 C CA . LYS A 1 109 ? 7.156 1.897 -14.442 1.00 93.56 109 LYS A CA 1
ATOM 863 C C . LYS A 1 109 ? 7.918 0.621 -14.803 1.00 93.56 109 LYS A C 1
ATOM 865 O O . LYS A 1 109 ? 9.083 0.709 -15.175 1.00 93.56 109 LYS A O 1
ATOM 870 N N . LYS A 1 110 ? 7.268 -0.544 -14.735 1.00 93.38 110 LYS A N 1
ATOM 871 C CA . LYS A 1 110 ? 7.856 -1.842 -15.110 1.00 93.38 110 LYS A CA 1
ATOM 872 C C . LYS A 1 110 ? 8.286 -1.864 -16.583 1.00 93.38 110 LYS A C 1
ATOM 874 O O . LYS A 1 110 ? 9.353 -2.385 -16.892 1.00 93.38 110 LYS A O 1
ATOM 879 N N . MET A 1 111 ? 7.513 -1.252 -17.486 1.00 94.12 111 MET A N 1
ATOM 880 C CA . MET A 1 111 ? 7.899 -1.121 -18.900 1.00 94.12 111 MET A CA 1
ATOM 881 C C . MET A 1 111 ? 9.174 -0.287 -19.081 1.00 94.12 111 MET A C 1
ATOM 883 O O . MET A 1 111 ? 10.051 -0.683 -19.847 1.00 94.12 111 MET A O 1
ATOM 887 N N . LEU A 1 112 ? 9.290 0.839 -18.367 1.00 93.38 112 LEU A N 1
ATOM 888 C CA . LEU A 1 112 ? 10.490 1.680 -18.399 1.00 93.38 112 LEU A CA 1
ATOM 889 C C . LEU A 1 112 ? 11.712 0.940 -17.851 1.00 93.38 112 LEU A C 1
ATOM 891 O O . LEU A 1 112 ? 12.753 0.949 -18.497 1.00 93.38 112 LEU A O 1
ATOM 895 N N . LEU A 1 113 ? 11.572 0.271 -16.703 1.00 92.56 113 LEU A N 1
ATOM 896 C CA . LEU A 1 113 ? 12.647 -0.522 -16.100 1.00 92.56 113 LEU A CA 1
ATOM 897 C C . LEU A 1 113 ? 13.149 -1.593 -17.066 1.00 92.56 113 LEU A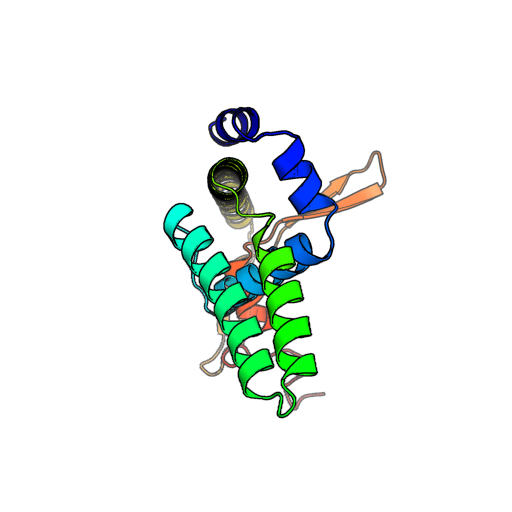 C 1
ATOM 899 O O . LEU A 1 113 ? 14.328 -1.604 -17.386 1.00 92.56 113 LEU A O 1
ATOM 903 N N . LYS A 1 114 ? 12.239 -2.386 -17.646 1.00 91.88 114 LYS A N 1
ATOM 904 C CA . LYS A 1 114 ? 12.591 -3.414 -18.632 1.00 91.88 114 LYS A CA 1
ATOM 905 C C . LYS A 1 114 ? 13.348 -2.844 -19.835 1.00 91.88 114 LYS A C 1
ATOM 907 O O . LYS A 1 114 ? 14.252 -3.491 -20.358 1.00 91.88 114 LYS A O 1
ATOM 912 N N . HIS A 1 115 ? 12.958 -1.663 -20.314 1.00 92.19 115 HIS A N 1
ATOM 913 C CA . HIS A 1 115 ? 13.660 -1.022 -21.421 1.00 92.19 115 HIS A CA 1
ATOM 914 C C . HIS A 1 115 ? 15.067 -0.570 -21.014 1.00 92.19 115 HIS A C 1
ATOM 916 O O . HIS A 1 115 ? 16.016 -0.815 -21.753 1.00 92.19 115 HIS A O 1
ATOM 922 N N . LEU A 1 116 ? 15.211 0.031 -19.833 1.00 91.06 116 LEU A N 1
ATOM 923 C CA . LEU A 1 116 ? 16.505 0.446 -19.294 1.00 91.06 116 LEU A CA 1
ATOM 924 C C . LEU A 1 116 ? 17.430 -0.757 -19.048 1.00 91.06 116 LEU A C 1
ATOM 926 O O . LEU A 1 116 ? 18.580 -0.714 -19.478 1.00 91.06 116 LEU A O 1
ATOM 930 N N . ASP A 1 117 ? 16.908 -1.852 -18.489 1.00 89.38 117 ASP A N 1
ATOM 931 C CA . ASP A 1 117 ? 17.647 -3.109 -18.293 1.00 89.38 117 ASP A CA 1
ATOM 932 C C . ASP A 1 117 ? 18.140 -3.684 -19.628 1.00 89.38 117 ASP A C 1
ATOM 934 O O . ASP A 1 117 ? 19.253 -4.190 -19.715 1.00 89.38 117 ASP A O 1
ATOM 938 N N . SER A 1 118 ? 17.351 -3.567 -20.706 1.00 89.44 118 SER A N 1
ATOM 939 C CA . SER A 1 118 ? 17.751 -4.063 -22.034 1.00 89.44 118 SER A CA 1
ATOM 940 C C . SER A 1 118 ? 18.907 -3.292 -22.676 1.00 89.44 118 SER A C 1
ATOM 942 O O . SER A 1 118 ? 19.515 -3.785 -23.625 1.00 89.44 118 SER A O 1
ATOM 944 N N . MET A 1 119 ? 19.185 -2.080 -22.191 1.0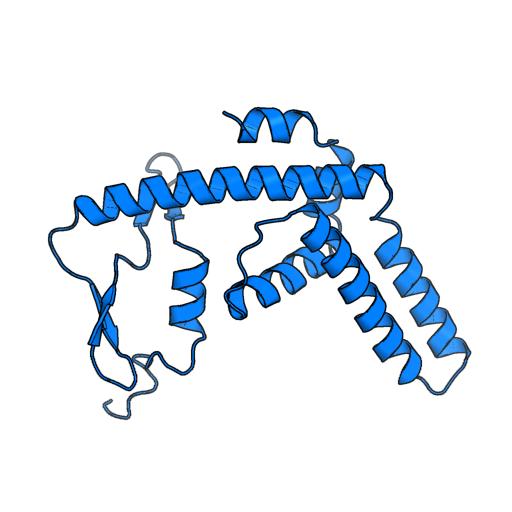0 88.38 119 MET A N 1
ATOM 945 C CA . MET A 1 119 ? 20.299 -1.253 -22.656 1.00 88.38 119 MET A CA 1
ATOM 946 C C . MET A 1 119 ? 21.562 -1.460 -21.820 1.00 88.38 119 MET A C 1
ATOM 948 O O . MET A 1 119 ? 22.624 -0.969 -22.205 1.00 88.38 119 MET A O 1
ATOM 952 N N . ASP A 1 120 ? 21.463 -2.162 -20.689 1.00 84.12 120 ASP A N 1
ATOM 953 C CA . ASP A 1 120 ? 22.624 -2.456 -19.868 1.00 84.12 120 ASP A CA 1
ATOM 954 C C . ASP A 1 120 ? 23.489 -3.537 -20.529 1.00 84.12 120 ASP A C 1
ATOM 956 O O . ASP A 1 120 ? 23.007 -4.508 -21.114 1.00 84.12 120 ASP A O 1
ATOM 960 N N . SER A 1 121 ? 24.799 -3.347 -20.442 1.00 81.69 121 SER A N 1
ATOM 961 C CA . SER A 1 121 ? 25.798 -4.280 -20.970 1.00 81.69 121 SER A CA 1
ATOM 962 C C . SER A 1 121 ? 26.390 -5.173 -19.879 1.00 81.69 121 SER A C 1
ATOM 964 O O . SER A 1 121 ? 27.107 -6.127 -20.190 1.00 81.69 121 SER A O 1
ATOM 966 N N . ILE A 1 122 ? 26.097 -4.878 -18.607 1.00 82.44 122 ILE A N 1
ATOM 967 C CA . ILE A 1 122 ? 26.656 -5.567 -17.448 1.00 82.44 122 ILE A CA 1
ATOM 968 C C . ILE A 1 122 ? 25.524 -6.207 -16.646 1.00 82.44 122 ILE A C 1
ATOM 970 O O . ILE A 1 122 ? 24.589 -5.551 -16.203 1.00 82.44 122 ILE A O 1
ATOM 974 N N . ASN A 1 123 ? 25.640 -7.512 -16.405 1.00 81.75 123 ASN A N 1
ATOM 975 C CA . ASN A 1 123 ? 24.708 -8.211 -15.529 1.00 81.75 123 ASN A CA 1
ATOM 976 C C . ASN A 1 123 ? 24.935 -7.808 -14.069 1.00 81.75 123 ASN A C 1
ATOM 978 O O . ASN A 1 123 ? 26.070 -7.807 -13.585 1.00 81.75 123 ASN A O 1
ATOM 982 N N . THR A 1 124 ? 23.846 -7.548 -13.349 1.00 87.56 124 THR A N 1
ATOM 983 C CA . THR A 1 124 ? 23.872 -7.362 -11.896 1.00 87.56 124 THR A CA 1
ATOM 984 C C . THR A 1 124 ? 23.580 -8.693 -11.202 1.00 87.56 124 THR A C 1
ATOM 986 O O . THR A 1 124 ? 22.894 -9.566 -11.738 1.00 87.56 124 THR A O 1
ATOM 989 N N . PHE A 1 125 ? 24.124 -8.883 -9.999 1.00 88.94 125 PHE A N 1
ATOM 990 C CA . PHE A 1 125 ? 23.972 -10.121 -9.240 1.00 88.94 125 PHE A CA 1
ATOM 991 C C . PHE A 1 125 ? 23.563 -9.839 -7.800 1.00 88.94 125 PHE A C 1
ATOM 993 O O . PHE A 1 125 ? 24.083 -8.923 -7.164 1.00 88.94 125 PHE A O 1
ATOM 1000 N N . ILE A 1 126 ? 22.698 -10.695 -7.261 1.00 90.00 126 ILE A N 1
ATOM 1001 C CA . ILE A 1 126 ? 22.448 -10.783 -5.822 1.00 90.00 126 ILE A CA 1
ATOM 1002 C C . ILE A 1 126 ? 23.002 -12.092 -5.275 1.00 90.00 126 ILE A C 1
ATOM 1004 O O . ILE A 1 126 ? 22.930 -13.138 -5.925 1.00 90.00 126 ILE A O 1
ATOM 1008 N N . LYS A 1 127 ? 23.553 -12.037 -4.063 1.00 90.56 127 LYS A N 1
ATOM 1009 C CA . LYS A 1 127 ? 24.028 -13.221 -3.352 1.00 90.56 127 LYS A CA 1
ATOM 1010 C C . LYS A 1 127 ? 22.864 -13.844 -2.590 1.00 90.56 127 LYS A C 1
ATOM 1012 O O . LYS A 1 127 ? 22.281 -13.212 -1.715 1.00 90.56 127 LYS A O 1
ATOM 1017 N N . THR A 1 128 ? 22.534 -15.079 -2.924 1.00 91.38 128 THR A N 1
ATOM 1018 C CA . THR A 1 128 ? 21.542 -15.895 -2.220 1.00 91.38 128 THR A CA 1
ATOM 1019 C C . THR A 1 128 ? 22.243 -16.942 -1.355 1.00 91.38 128 THR A C 1
ATOM 1021 O O . THR A 1 128 ? 23.467 -17.091 -1.425 1.00 91.38 128 THR A O 1
ATOM 1024 N N . LYS A 1 129 ? 21.482 -17.694 -0.556 1.00 89.56 129 LYS A N 1
ATOM 1025 C CA . LYS A 1 129 ? 22.006 -18.858 0.182 1.00 89.56 129 LYS A CA 1
ATOM 1026 C C . LYS A 1 129 ? 22.602 -19.934 -0.730 1.00 89.56 129 LYS A C 1
ATOM 1028 O O . LYS A 1 129 ? 23.579 -20.565 -0.345 1.00 89.56 129 LYS A O 1
ATOM 1033 N N . ASP A 1 130 ? 22.061 -20.076 -1.937 1.00 89.38 130 ASP A N 1
ATOM 1034 C CA . ASP A 1 130 ? 22.441 -21.120 -2.895 1.00 89.38 130 ASP A CA 1
ATOM 1035 C C . ASP A 1 130 ? 23.478 -20.636 -3.929 1.00 89.38 130 ASP A C 1
ATOM 1037 O O . ASP A 1 130 ? 23.831 -21.361 -4.857 1.00 89.38 130 ASP A O 1
ATOM 1041 N N . GLY A 1 131 ? 23.984 -19.404 -3.785 1.00 89.81 131 GLY A N 1
ATOM 1042 C CA . GLY A 1 131 ? 24.957 -18.794 -4.696 1.00 89.81 131 GLY A CA 1
ATOM 1043 C C . GLY A 1 131 ? 24.473 -17.483 -5.314 1.00 89.81 131 GLY A C 1
ATOM 1044 O O . GLY A 1 131 ? 23.542 -16.846 -4.820 1.00 89.81 131 GLY A O 1
ATOM 1045 N N . PHE A 1 132 ? 25.128 -17.031 -6.383 1.00 91.06 132 PHE A N 1
ATOM 1046 C CA . PHE A 1 132 ? 24.761 -15.784 -7.059 1.00 91.06 132 PHE A CA 1
ATOM 1047 C C . PHE A 1 132 ? 23.626 -15.999 -8.059 1.00 91.06 132 PHE A C 1
ATOM 1049 O O . PHE A 1 132 ? 23.673 -16.912 -8.881 1.00 91.06 132 PHE A O 1
ATOM 1056 N N . ARG A 1 133 ? 22.632 -15.110 -8.022 1.00 90.19 133 ARG A N 1
ATOM 1057 C CA . ARG A 1 133 ? 21.538 -15.043 -8.994 1.00 90.19 133 ARG A CA 1
ATOM 1058 C C . ARG A 1 133 ? 21.670 -13.766 -9.817 1.00 90.19 133 ARG A C 1
ATOM 1060 O O . ARG A 1 133 ? 21.851 -12.693 -9.246 1.00 90.19 133 ARG A O 1
ATOM 1067 N N . VAL A 1 134 ? 21.533 -13.882 -11.138 1.00 87.50 134 VAL A N 1
ATOM 1068 C CA . VAL A 1 134 ? 21.430 -12.723 -12.042 1.00 87.50 134 VAL A CA 1
ATOM 1069 C C . VAL A 1 134 ? 20.143 -11.945 -11.734 1.00 87.50 134 VAL A C 1
ATOM 1071 O O . VAL A 1 134 ? 19.080 -12.541 -11.535 1.00 87.50 134 VAL A O 1
ATOM 1074 N N . THR A 1 135 ? 20.236 -10.622 -11.688 1.00 85.81 135 THR A N 1
ATOM 1075 C CA . THR A 1 135 ? 19.117 -9.680 -11.530 1.00 85.81 135 THR A CA 1
ATOM 1076 C C . THR A 1 135 ? 19.340 -8.464 -12.441 1.00 85.81 135 THR A C 1
ATOM 1078 O O . THR A 1 135 ? 20.451 -8.256 -12.937 1.00 85.81 135 THR A O 1
ATOM 1081 N N . GLY A 1 136 ? 18.283 -7.686 -12.679 1.00 82.69 136 GLY A N 1
ATOM 1082 C CA . GLY A 1 136 ? 18.393 -6.377 -13.323 1.00 82.69 136 GLY A CA 1
ATOM 1083 C C . GLY A 1 136 ? 19.039 -5.342 -12.400 1.00 82.69 136 GLY A C 1
ATOM 1084 O O . GLY A 1 136 ? 19.451 -5.648 -11.272 1.00 82.69 136 GLY A O 1
ATOM 1085 N N . ALA A 1 137 ? 19.118 -4.096 -12.860 1.00 85.00 137 ALA A N 1
ATOM 1086 C CA . ALA A 1 137 ? 19.556 -3.020 -11.983 1.00 85.00 137 ALA A CA 1
ATOM 1087 C C . ALA A 1 137 ? 18.552 -2.854 -10.825 1.00 85.00 137 ALA A C 1
ATOM 1089 O O . ALA A 1 137 ? 17.338 -2.885 -11.019 1.00 85.00 137 ALA A O 1
ATOM 1090 N N . GLU A 1 138 ? 19.039 -2.600 -9.604 1.00 83.06 138 GLU A N 1
ATOM 1091 C CA . GLU A 1 138 ? 18.170 -2.347 -8.434 1.00 83.06 138 GLU A CA 1
ATOM 1092 C C . GLU A 1 138 ? 17.188 -1.182 -8.688 1.00 83.06 138 GLU A C 1
ATOM 1094 O O . GLU A 1 138 ? 16.088 -1.104 -8.133 1.00 83.06 138 GLU A O 1
ATOM 1099 N N . GLY A 1 139 ? 17.611 -0.251 -9.539 1.00 89.31 139 GLY A N 1
ATOM 1100 C CA . GLY A 1 139 ? 16.777 0.774 -10.132 1.00 89.31 139 GLY A CA 1
ATOM 1101 C C . GLY A 1 139 ? 17.606 1.849 -10.811 1.00 89.31 139 GLY A C 1
ATOM 1102 O O . GLY A 1 139 ? 18.817 1.942 -10.618 1.00 89.31 139 GLY A O 1
ATOM 1103 N N . TYR A 1 140 ? 16.922 2.714 -11.545 1.00 91.88 140 TYR A N 1
ATOM 1104 C CA . TYR A 1 140 ? 17.528 3.777 -12.337 1.00 91.88 140 TYR A CA 1
ATOM 1105 C C . TYR A 1 140 ? 17.246 5.138 -11.714 1.00 91.88 140 TYR A C 1
ATOM 1107 O O . TYR A 1 140 ? 16.140 5.388 -11.232 1.00 91.88 140 TYR A O 1
ATOM 1115 N N . VAL A 1 141 ? 18.240 6.023 -11.710 1.00 92.25 141 VAL A N 1
ATOM 1116 C CA . VAL A 1 141 ? 18.107 7.381 -11.169 1.00 92.25 141 VAL A CA 1
ATOM 1117 C C . VAL A 1 141 ? 17.931 8.361 -12.320 1.00 92.25 141 VAL A C 1
ATOM 1119 O O . VAL A 1 141 ? 18.795 8.468 -13.185 1.00 92.25 141 VAL A O 1
ATOM 1122 N N . ALA A 1 142 ? 16.820 9.091 -12.311 1.00 90.44 142 ALA A N 1
ATOM 1123 C CA . ALA A 1 142 ? 16.613 10.253 -13.159 1.00 90.44 142 ALA A CA 1
ATOM 1124 C C . ALA A 1 142 ? 17.075 11.504 -12.403 1.00 90.44 142 ALA A C 1
ATOM 1126 O O . ALA A 1 142 ? 16.619 11.744 -11.282 1.00 90.44 142 ALA A O 1
ATOM 1127 N N . ILE A 1 143 ? 17.977 12.278 -13.007 1.00 91.75 143 ILE A N 1
ATOM 1128 C CA . ILE A 1 143 ? 18.504 13.528 -12.450 1.00 91.75 143 ILE A CA 1
ATOM 1129 C C . ILE A 1 143 ? 17.855 14.692 -13.196 1.00 91.75 143 ILE A C 1
ATOM 1131 O O . ILE A 1 143 ? 17.920 14.764 -14.422 1.00 91.75 143 ILE A O 1
ATOM 1135 N N . ASP A 1 144 ? 17.230 15.598 -12.452 1.00 90.06 144 ASP A N 1
ATOM 1136 C CA . ASP A 1 144 ? 16.747 16.870 -12.969 1.00 90.06 144 ASP A CA 1
ATOM 1137 C C . ASP A 1 144 ? 17.832 17.935 -12.793 1.00 90.06 144 ASP A C 1
ATOM 1139 O O . ASP A 1 144 ? 18.132 18.365 -11.681 1.00 90.06 144 ASP A O 1
ATOM 1143 N N . HIS A 1 145 ? 18.399 18.383 -13.908 1.00 89.69 145 HIS A N 1
ATOM 1144 C CA . HIS A 1 145 ? 19.429 19.419 -13.930 1.00 89.69 145 HIS A CA 1
ATOM 1145 C C . HIS A 1 145 ? 18.875 20.846 -13.775 1.00 89.69 145 HIS A C 1
ATOM 1147 O O . HIS A 1 145 ? 19.661 21.779 -13.631 1.00 89.69 145 HIS A O 1
ATOM 1153 N N . LEU A 1 146 ? 17.551 21.040 -13.806 1.00 90.44 146 LEU A N 1
ATOM 1154 C CA . LEU A 1 146 ? 16.924 22.350 -13.601 1.00 90.44 146 LEU A CA 1
ATOM 1155 C C . LEU A 1 146 ? 16.737 22.656 -12.114 1.00 90.44 146 LEU A C 1
ATOM 1157 O O . LEU A 1 146 ? 16.991 23.779 -11.682 1.00 90.44 146 LEU A O 1
ATOM 1161 N N . THR A 1 147 ? 16.312 21.664 -11.328 1.00 90.56 147 THR A N 1
ATOM 1162 C CA . THR A 1 147 ? 16.098 21.812 -9.876 1.00 90.56 147 THR A CA 1
ATOM 1163 C C . THR A 1 147 ? 17.158 21.116 -9.016 1.00 90.56 147 THR A C 1
ATOM 1165 O O . THR A 1 147 ? 17.084 21.183 -7.790 1.00 90.56 147 THR A O 1
ATOM 1168 N N . ASN A 1 148 ? 18.150 20.459 -9.633 1.00 88.00 148 ASN A N 1
ATOM 1169 C CA . ASN A 1 148 ? 19.108 19.552 -8.980 1.00 88.00 148 ASN A CA 1
ATOM 1170 C C . ASN A 1 148 ? 18.431 18.416 -8.184 1.00 88.00 148 ASN A C 1
ATOM 1172 O O . ASN A 1 148 ? 18.978 17.912 -7.201 1.00 88.00 148 ASN A O 1
ATOM 1176 N N . GLY A 1 149 ? 17.228 18.012 -8.600 1.00 90.56 149 GLY A N 1
ATOM 1177 C CA . GLY A 1 149 ? 16.493 16.898 -8.012 1.00 90.56 149 GLY A CA 1
ATOM 1178 C C . GLY A 1 149 ? 16.960 15.544 -8.548 1.00 90.56 149 GLY A C 1
ATOM 1179 O O . GLY A 1 149 ? 17.479 15.438 -9.656 1.00 90.56 149 GLY A O 1
ATOM 1180 N N . ALA A 1 150 ? 16.731 14.478 -7.782 1.00 92.50 150 ALA A N 1
ATOM 1181 C CA . ALA A 1 150 ? 16.941 13.110 -8.246 1.00 92.50 150 ALA A CA 1
ATOM 1182 C C . ALA A 1 150 ? 15.775 12.212 -7.821 1.00 92.50 150 ALA A C 1
ATOM 1184 O O . ALA A 1 150 ? 15.325 12.260 -6.675 1.00 92.50 150 ALA A O 1
ATOM 1185 N N . VAL A 1 151 ? 15.301 11.368 -8.738 1.00 91.25 151 VAL A N 1
ATOM 1186 C CA . VAL A 1 151 ? 14.241 10.384 -8.480 1.00 91.25 151 VAL A CA 1
ATOM 1187 C C . VAL A 1 151 ? 14.726 9.005 -8.898 1.00 91.25 151 VAL A C 1
ATOM 1189 O O . VAL A 1 151 ? 15.141 8.804 -10.036 1.00 91.25 151 VAL A O 1
ATOM 1192 N N . LYS A 1 152 ? 14.639 8.031 -7.984 1.00 92.06 152 LYS A N 1
ATOM 1193 C CA . LYS A 1 152 ? 14.957 6.630 -8.279 1.00 92.06 152 LYS A CA 1
ATOM 1194 C C . LYS A 1 152 ? 13.699 5.851 -8.659 1.00 92.06 152 LYS A C 1
ATOM 1196 O O . LYS A 1 152 ? 12.716 5.796 -7.917 1.00 92.06 152 LYS A O 1
ATOM 1201 N N . ILE A 1 153 ? 13.755 5.200 -9.809 1.00 92.88 153 ILE A N 1
ATOM 1202 C CA . ILE A 1 153 ? 12.729 4.319 -10.347 1.00 92.88 153 ILE A CA 1
ATOM 1203 C C . ILE A 1 153 ? 13.165 2.880 -10.047 1.00 92.88 153 ILE A C 1
ATOM 1205 O O . ILE A 1 153 ? 14.229 2.458 -10.471 1.00 92.88 153 ILE A O 1
ATOM 1209 N N . VAL A 1 154 ? 12.347 2.143 -9.292 1.00 93.69 154 VAL A N 1
ATOM 1210 C CA . VAL A 1 154 ? 12.608 0.759 -8.837 1.00 93.69 154 VAL A CA 1
ATOM 1211 C C . VAL A 1 154 ? 11.404 -0.157 -9.079 1.00 93.69 154 VAL A C 1
ATOM 1213 O O . VAL A 1 154 ? 10.264 0.312 -8.962 1.00 93.69 154 VAL A O 1
ATOM 1216 N N . ASP A 1 155 ? 11.604 -1.453 -9.323 1.00 93.50 155 ASP A N 1
ATOM 1217 C CA . ASP A 1 155 ? 10.525 -2.428 -9.112 1.00 93.50 155 ASP A CA 1
ATOM 1218 C C . ASP A 1 155 ? 10.350 -2.594 -7.601 1.00 93.50 155 ASP A C 1
ATOM 1220 O O . ASP A 1 155 ? 11.267 -2.999 -6.891 1.00 93.50 155 ASP A O 1
ATOM 1224 N N . ARG A 1 156 ? 9.178 -2.225 -7.077 1.00 92.31 156 ARG A N 1
ATOM 1225 C CA . ARG A 1 156 ? 8.962 -2.205 -5.627 1.00 92.31 156 ARG A CA 1
ATOM 1226 C C . ARG A 1 156 ? 8.943 -3.609 -5.019 1.00 92.31 156 ARG A C 1
ATOM 1228 O O . ARG A 1 156 ? 9.339 -3.742 -3.860 1.00 92.31 156 ARG A O 1
ATOM 1235 N N . MET A 1 157 ? 8.484 -4.616 -5.760 1.00 92.94 157 MET A N 1
ATOM 1236 C CA . MET A 1 157 ? 8.375 -5.990 -5.269 1.00 92.94 157 MET A CA 1
ATOM 1237 C C . MET A 1 157 ? 9.760 -6.620 -5.167 1.00 92.94 157 MET A C 1
ATOM 1239 O O . MET A 1 157 ? 10.121 -7.090 -4.086 1.00 92.94 157 MET A O 1
ATOM 1243 N N . GLU A 1 158 ? 10.566 -6.519 -6.230 1.00 91.38 158 GLU A N 1
ATOM 1244 C CA . GLU A 1 158 ? 11.947 -7.018 -6.231 1.00 91.38 158 GLU A CA 1
ATOM 1245 C C . GLU A 1 158 ? 12.830 -6.227 -5.260 1.00 91.38 158 GLU A C 1
ATOM 1247 O O . GLU A 1 158 ? 13.535 -6.824 -4.445 1.00 91.38 158 GLU A O 1
ATOM 1252 N N . PHE A 1 159 ? 12.731 -4.892 -5.251 1.00 92.38 159 PHE A N 1
ATOM 1253 C CA . PHE A 1 159 ? 13.468 -4.057 -4.301 1.00 92.38 159 PHE A CA 1
ATOM 1254 C C . PHE A 1 159 ? 13.165 -4.461 -2.855 1.00 92.38 159 PHE A C 1
ATOM 1256 O O . PHE A 1 159 ? 14.077 -4.626 -2.043 1.00 92.38 159 PHE A O 1
ATOM 1263 N N . SER A 1 160 ? 11.886 -4.641 -2.510 1.00 93.12 160 SER A N 1
ATOM 1264 C CA . SER A 1 160 ? 11.511 -5.036 -1.154 1.00 93.12 160 SER A CA 1
ATOM 1265 C C . SER A 1 160 ? 11.986 -6.450 -0.824 1.00 93.12 160 SER A C 1
ATOM 1267 O O . SER A 1 160 ? 12.541 -6.649 0.257 1.00 93.12 160 SER A O 1
ATOM 1269 N N . TYR A 1 161 ? 11.834 -7.406 -1.741 1.00 92.38 161 TYR A N 1
ATOM 1270 C CA . TYR A 1 161 ? 12.321 -8.770 -1.546 1.00 92.38 161 TYR A CA 1
ATOM 1271 C C . TYR A 1 161 ? 13.829 -8.788 -1.284 1.00 92.38 161 TYR A C 1
ATOM 1273 O O . TYR A 1 161 ? 14.269 -9.333 -0.275 1.00 92.38 161 TYR A O 1
ATOM 1281 N N . ASN A 1 162 ? 14.614 -8.100 -2.113 1.00 91.00 162 ASN A N 1
ATOM 1282 C CA . ASN A 1 162 ? 16.069 -8.064 -1.984 1.00 91.00 162 ASN A CA 1
ATOM 1283 C C . ASN A 1 162 ? 16.539 -7.434 -0.661 1.00 91.00 162 ASN A C 1
ATOM 1285 O O . ASN A 1 162 ? 17.559 -7.839 -0.110 1.00 91.00 162 ASN A O 1
ATOM 1289 N N . ASN A 1 163 ? 15.782 -6.481 -0.108 1.00 88.81 163 ASN A N 1
ATOM 1290 C CA . ASN A 1 163 ? 16.138 -5.808 1.145 1.00 88.81 163 ASN A CA 1
ATOM 1291 C C . ASN A 1 163 ? 15.696 -6.560 2.415 1.00 88.81 163 ASN A C 1
ATOM 1293 O O . ASN A 1 163 ? 16.327 -6.413 3.470 1.00 88.81 163 ASN A O 1
ATOM 1297 N N . PHE A 1 164 ? 14.609 -7.336 2.355 1.00 89.88 164 PHE A N 1
ATOM 1298 C CA . PHE A 1 164 ? 13.976 -7.920 3.547 1.00 89.88 164 PHE A CA 1
ATOM 1299 C C . PHE A 1 164 ? 13.906 -9.449 3.558 1.00 89.88 164 PHE A C 1
ATOM 1301 O O . PHE A 1 164 ? 13.673 -10.017 4.627 1.00 89.88 164 PHE A O 1
ATOM 1308 N N . SER A 1 165 ? 14.108 -10.117 2.422 1.00 89.62 165 SER A N 1
ATOM 1309 C CA . SER A 1 165 ? 14.138 -11.577 2.367 1.00 89.62 165 SER A CA 1
ATOM 1310 C C . SER A 1 165 ? 15.322 -12.120 3.162 1.00 89.62 165 SER A C 1
ATOM 1312 O O . SER A 1 165 ? 16.423 -11.576 3.120 1.00 89.62 165 SER A O 1
ATOM 1314 N N . LYS A 1 166 ? 15.090 -13.229 3.868 1.00 89.19 166 LYS A N 1
ATOM 1315 C CA . LYS A 1 166 ? 16.145 -13.984 4.557 1.00 89.19 166 LYS A CA 1
ATOM 1316 C C . LYS A 1 166 ? 16.984 -14.824 3.598 1.00 89.19 166 LYS A C 1
ATOM 1318 O O . LYS A 1 166 ? 17.963 -15.419 4.033 1.00 89.19 166 LYS A O 1
ATOM 1323 N N . ASP A 1 167 ? 16.568 -14.946 2.342 1.00 88.69 167 ASP A N 1
ATOM 1324 C CA . ASP A 1 167 ? 17.242 -15.774 1.338 1.00 88.69 167 ASP A CA 1
ATOM 1325 C C . ASP A 1 167 ? 18.313 -15.000 0.573 1.00 88.69 167 ASP A C 1
ATOM 1327 O O . ASP A 1 167 ? 19.147 -15.607 -0.098 1.00 88.69 167 ASP A O 1
ATOM 1331 N N . ILE A 1 168 ? 18.320 -13.672 0.720 1.00 89.12 168 ILE A N 1
ATOM 1332 C CA . ILE A 1 168 ? 19.335 -12.774 0.177 1.00 89.12 168 ILE A CA 1
ATOM 1333 C C . ILE A 1 168 ? 20.349 -12.456 1.273 1.00 89.12 168 ILE A C 1
ATOM 1335 O O . ILE A 1 168 ? 19.990 -11.932 2.325 1.00 89.12 168 ILE A O 1
ATOM 1339 N N . ILE A 1 169 ? 21.617 -12.772 1.013 1.00 86.81 169 ILE A N 1
ATOM 1340 C CA . ILE A 1 169 ? 22.731 -12.493 1.918 1.00 86.81 169 ILE A CA 1
ATOM 1341 C C . ILE A 1 169 ? 23.160 -11.047 1.710 1.00 86.81 169 ILE A C 1
ATOM 1343 O O . ILE A 1 169 ? 23.604 -10.667 0.621 1.00 86.81 169 ILE A O 1
ATOM 1347 N N . LYS A 1 170 ? 23.068 -10.241 2.765 1.00 84.94 170 LYS A N 1
ATOM 1348 C CA . LYS A 1 170 ? 23.416 -8.821 2.692 1.00 84.94 170 LYS A CA 1
ATOM 1349 C C . LYS A 1 170 ? 24.914 -8.638 2.888 1.00 84.94 170 LYS A C 1
ATOM 1351 O O . LYS A 1 170 ? 25.550 -9.356 3.655 1.00 84.94 170 LYS A O 1
ATOM 1356 N N . GLY A 1 171 ? 25.491 -7.631 2.234 1.00 74.94 171 GLY A N 1
ATOM 1357 C CA . GLY A 1 171 ? 26.940 -7.382 2.274 1.00 74.94 171 GLY A CA 1
ATOM 1358 C C . GLY A 1 171 ? 27.512 -7.038 3.660 1.00 74.94 171 GLY A C 1
ATOM 1359 O O . GLY A 1 171 ? 28.726 -6.963 3.812 1.00 74.94 171 GLY A O 1
ATOM 1360 N N . TRP A 1 172 ? 26.663 -6.808 4.665 1.00 74.06 172 TRP A N 1
ATOM 1361 C CA . TRP A 1 172 ? 27.060 -6.601 6.064 1.00 74.06 172 TRP A CA 1
ATOM 1362 C C . TRP A 1 172 ? 26.765 -7.801 6.977 1.00 74.06 172 TRP A C 1
ATOM 1364 O O . TRP A 1 172 ? 27.126 -7.762 8.147 1.00 74.06 172 TRP A O 1
ATOM 1374 N N . GLU A 1 173 ? 26.098 -8.842 6.473 1.00 70.00 173 GLU A N 1
ATOM 1375 C CA . GLU A 1 173 ? 25.832 -10.089 7.207 1.00 70.00 173 GLU A CA 1
ATOM 1376 C C . GLU A 1 173 ? 26.941 -11.128 6.987 1.00 70.00 173 GLU A C 1
ATOM 1378 O O . GLU A 1 173 ? 27.034 -12.093 7.739 1.00 70.00 173 GLU A O 1
ATOM 1383 N N . SER A 1 174 ? 27.794 -10.957 5.970 1.00 61.62 174 SER A N 1
ATOM 1384 C CA . SER A 1 174 ? 28.925 -11.859 5.755 1.00 61.62 174 SER A CA 1
ATOM 1385 C C . SER A 1 174 ? 30.058 -11.566 6.738 1.00 61.62 174 SER A C 1
ATOM 1387 O O . SER A 1 174 ? 30.570 -10.449 6.756 1.00 61.62 174 SER A O 1
ATOM 1389 N N . GLU A 1 175 ? 30.504 -12.598 7.460 1.00 57.09 175 GLU A N 1
ATOM 1390 C CA . GLU A 1 175 ? 31.619 -12.594 8.429 1.00 57.09 175 GLU A CA 1
ATOM 1391 C C . GLU A 1 175 ? 32.988 -12.175 7.853 1.00 57.09 175 GLU A C 1
ATOM 1393 O O . GLU A 1 175 ? 33.969 -12.094 8.582 1.00 57.09 175 GLU A O 1
ATOM 1398 N N . SER A 1 176 ? 33.087 -11.885 6.555 1.00 59.06 176 SER A N 1
ATOM 1399 C CA . SER A 1 176 ? 34.297 -11.352 5.931 1.00 59.06 176 SER A CA 1
ATOM 1400 C C . SER A 1 176 ? 34.278 -9.817 5.901 1.00 59.06 176 SER A C 1
ATOM 1402 O O . SER A 1 176 ? 33.994 -9.212 4.860 1.00 59.06 176 SER A O 1
ATOM 1404 N N . ARG A 1 177 ? 34.582 -9.197 7.041 1.00 50.12 177 ARG A N 1
ATOM 1405 C CA . ARG A 1 177 ? 35.227 -7.880 7.131 1.00 50.12 177 ARG A CA 1
ATOM 1406 C C . ARG A 1 177 ? 36.349 -7.942 8.149 1.00 50.12 177 ARG A C 1
ATOM 1408 O O . ARG A 1 177 ? 36.108 -8.524 9.226 1.00 50.12 177 ARG A O 1
#

pLDDT: mean 92.56, std 7.14, range [50.12, 98.31]

Foldseek 3Di:
DVLVVLVVLADPVLVCCCVPVPLNVCLVVVLVVVCLLVLNDCPQLLVSLVVSLVVLVVVLVVVLVPDDDPVSNVVSVVVSCVSCVCVDVNSSSNSSSVVVSVVVVLVVLVVVQVVVQVPDPDWDWFQFPVGIDTDGPQWDWDADPVVRDIDTRGNSSVNSCCVPPPGTDDPVNDPPD

Sequence (177 aa):
SNAGKLFQKIAATTLNDVATNKDINLFINTFRNTKVRSQDEVTNSKAYVQELIGWIESRYNTEIERLKSNAGKDRKEQAKLAALEFFSDENKDGLISMIDMQNELVIAKKMLLKHLDSMDSINTFIKTKDGFRVTGAEGYVAIDHLTNGAVKIVDRMEFSYNNFSKDIIKGWESESR

Secondary structure (DSSP, 8-state):
-HHHHHHTTS-HHHHHHHHH-HHHHHHHHHHHHHHHHTT-----HHHHHHHHHHHHHHHHHHHHHT--SHHHHHHHHHHHHHHHHTT-HHHHHHHHHHHHHHHHHHHHHHHHHHHHHHT-SS-EEEEETTEEEEE--S-EEEEETTTTEEEEE--HHHHHHHHH-TTBPPTTTSS--